Protein AF-A0A0D0AFU6-F1 (afdb_monomer)

pLDDT: mean 84.81, std 12.79, range [42.5, 96.69]

Radius of gyration: 22.95 Å; Cα contacts (8 Å, |Δi|>4): 19; chains: 1; bounding box: 38×58×62 Å

Secondary structure (DSSP, 8-state):
-TTT-HHHHHHHHHHHTS-SSTHHHHHHHHHHHHHHTTT-----HHHHHHHHHHHHHHHTTSS-HHHHHHHHHHHHHHHHHHTTTTSSS---

Foldseek 3Di:
DCVVCVPVVVVCVVPVPDDPDCVVVVVLVVVLCCVPPVPPPPDDPVRSVVVSV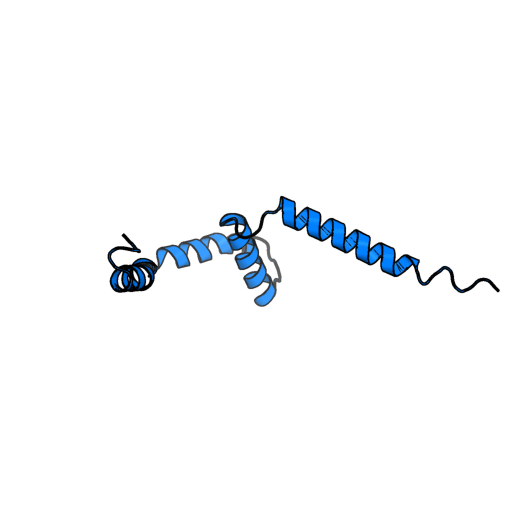VVVCCVVVVDPPVVVVVVVVVVVVVVVVVVVVVPPPDDD

InterPro domains:
  IPR008906 HAT, C-terminal dimerisation domain [PF05699] (1-56)
  IPR012337 Ribonuclease H-like superfamily [SSF53098] (1-60)

Sequence (92 aa):
HQSQYPTLSRMARDYLAIQGSSTASERAFSSGGLTGTKRRNRLNKDVFENLQLLKSAYRNGHISAASDAEQHLDSLIAALRDNTDDKDGELV

Organism: NCBI:txid930992

Solvent-accessible surface area (backbone atoms only — not comparable to full-atom values): 5651 Å² total; per-residue (Å²): 108,53,90,83,35,57,67,60,47,51,51,48,53,64,58,70,66,56,72,93,59,65,62,67,59,53,50,50,52,61,68,41,43,58,74,63,64,73,69,79,54,89,65,52,71,67,59,51,50,52,51,54,51,51,53,48,32,46,73,73,61,78,39,50,73,66,62,51,51,49,53,51,50,53,51,50,54,51,55,54,53,66,67,55,74,76,70,81,80,81,82,132

Mean predicted aligned error: 10.27 Å

Structure (mmCIF, N/CA/C/O backbone):
data_AF-A0A0D0AFU6-F1
#
_entry.id   AF-A0A0D0AFU6-F1
#
loop_
_atom_site.group_PDB
_atom_site.id
_atom_site.type_symbol
_atom_site.label_atom_id
_atom_site.label_alt_id
_atom_site.label_comp_id
_atom_site.label_asym_id
_atom_site.label_entity_id
_atom_site.label_seq_id
_atom_site.pdbx_PDB_ins_code
_atom_site.Cartn_x
_atom_site.Cartn_y
_atom_site.Cartn_z
_atom_site.occupancy
_atom_site.B_iso_or_equiv
_atom_site.auth_seq_id
_atom_site.auth_comp_id
_atom_site.auth_asym_id
_atom_site.auth_atom_id
_atom_site.pdbx_PDB_model_num
ATOM 1 N N . HIS A 1 1 ? -8.185 -4.571 26.925 1.00 78.19 1 HIS A N 1
ATOM 2 C CA . HIS A 1 1 ? -9.532 -3.961 27.017 1.00 78.19 1 HIS A CA 1
ATOM 3 C C . HIS A 1 1 ? -10.485 -4.280 25.857 1.00 78.19 1 HIS A C 1
ATOM 5 O O . HIS A 1 1 ? -11.657 -3.952 25.977 1.00 78.19 1 HIS A O 1
ATOM 11 N N . GLN A 1 2 ? -10.059 -4.949 24.771 1.00 89.88 2 GLN A N 1
ATOM 12 C CA . GLN A 1 2 ? -10.957 -5.286 23.649 1.00 89.88 2 GLN A CA 1
ATOM 13 C C . GLN A 1 2 ? -12.181 -6.123 24.071 1.00 89.88 2 GLN A C 1
ATOM 15 O O . GLN A 1 2 ? -13.283 -5.849 23.615 1.00 89.88 2 GLN A O 1
ATOM 20 N N . SER A 1 3 ? -12.005 -7.092 24.974 1.00 92.88 3 SER A N 1
ATOM 21 C CA . SER A 1 3 ? -13.099 -7.916 25.512 1.00 92.88 3 SER A CA 1
ATOM 22 C C . SER A 1 3 ? -14.057 -7.156 26.436 1.00 92.88 3 SER A C 1
ATOM 24 O O . SER A 1 3 ? -15.226 -7.508 26.513 1.00 92.88 3 SER A O 1
ATOM 26 N N . GLN A 1 4 ? -13.579 -6.110 27.119 1.00 96.69 4 GLN A N 1
ATOM 27 C CA . GLN A 1 4 ? -14.394 -5.273 28.011 1.00 96.69 4 GLN A CA 1
ATOM 28 C C . GLN A 1 4 ? -15.185 -4.211 27.235 1.00 96.69 4 GLN A C 1
ATOM 30 O O . GLN A 1 4 ? -16.309 -3.896 27.607 1.00 96.69 4 GLN A O 1
ATOM 35 N N . TYR A 1 5 ? -14.621 -3.688 26.140 1.00 95.25 5 TYR A N 1
ATOM 36 C CA . TYR A 1 5 ? -15.245 -2.652 25.313 1.00 95.25 5 TYR A CA 1
ATOM 37 C C . TYR A 1 5 ? -15.103 -2.977 23.816 1.00 95.25 5 TYR A C 1
ATOM 39 O O . TYR A 1 5 ? -14.284 -2.371 23.114 1.00 95.25 5 TYR A O 1
ATOM 47 N N . PRO A 1 6 ? -15.884 -3.935 23.288 1.00 94.75 6 PRO A N 1
ATOM 48 C CA . PRO A 1 6 ? -15.732 -4.399 21.909 1.00 94.75 6 PRO A CA 1
ATOM 49 C C . PRO A 1 6 ? -16.019 -3.297 20.879 1.00 94.75 6 PRO A C 1
ATOM 51 O O . PRO A 1 6 ? -15.282 -3.157 19.906 1.00 94.75 6 PRO A O 1
ATOM 54 N N . THR A 1 7 ? -17.032 -2.457 21.111 1.00 96.00 7 THR A N 1
ATOM 55 C CA . THR A 1 7 ? -17.381 -1.355 20.197 1.00 96.00 7 THR A CA 1
ATOM 56 C C . THR A 1 7 ? -16.354 -0.226 20.242 1.00 96.00 7 THR A C 1
ATOM 58 O O . THR A 1 7 ? -15.862 0.199 19.200 1.00 96.00 7 THR A O 1
ATOM 61 N N . LEU A 1 8 ? -15.973 0.219 21.443 1.00 96.38 8 LEU A N 1
ATOM 62 C CA . LEU A 1 8 ? -15.001 1.302 21.611 1.00 96.38 8 LEU A CA 1
ATOM 63 C C . LEU A 1 8 ? -13.617 0.904 21.094 1.00 96.38 8 LEU A C 1
ATOM 65 O O . LEU A 1 8 ? -12.941 1.709 20.469 1.00 96.38 8 LEU A O 1
ATOM 69 N N . SER A 1 9 ? -13.199 -0.345 21.317 1.00 95.81 9 SER A N 1
ATOM 70 C CA . SER A 1 9 ? -11.916 -0.831 20.801 1.00 95.81 9 SER A CA 1
ATOM 71 C C . SER A 1 9 ? -11.874 -0.894 19.274 1.00 95.81 9 SER A C 1
ATOM 73 O O . SER A 1 9 ? -10.811 -0.660 18.705 1.00 95.81 9 SER A O 1
ATOM 75 N N . ARG A 1 10 ? -13.010 -1.146 18.608 1.00 95.44 10 ARG A N 1
ATOM 76 C CA . ARG A 1 10 ? -13.118 -1.043 17.146 1.00 95.44 10 ARG A CA 1
ATOM 77 C C . ARG A 1 10 ? -12.957 0.408 16.688 1.00 95.44 10 ARG A C 1
ATOM 79 O O . ARG A 1 10 ? -12.056 0.681 15.910 1.00 95.44 10 ARG A O 1
ATOM 86 N N . MET A 1 11 ? -13.721 1.333 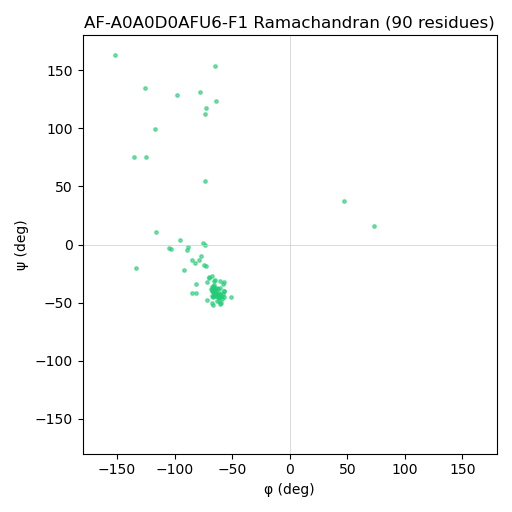17.275 1.00 96.62 11 MET A N 1
ATOM 87 C CA . MET A 1 11 ? -13.607 2.768 16.971 1.00 96.62 11 MET A CA 1
ATOM 88 C C . MET A 1 11 ? -12.185 3.291 17.206 1.00 96.62 11 MET A C 1
ATOM 90 O O . MET A 1 11 ? -11.626 3.989 16.368 1.00 96.62 11 MET A O 1
ATOM 94 N N . ALA A 1 12 ? -11.564 2.921 18.326 1.00 95.75 12 ALA A N 1
ATOM 95 C CA . ALA A 1 12 ? -10.210 3.347 18.648 1.00 95.75 12 ALA A CA 1
ATOM 96 C C . ALA A 1 12 ? -9.190 2.879 17.600 1.00 95.75 12 ALA A C 1
ATOM 98 O O . ALA A 1 12 ? -8.284 3.636 17.273 1.00 95.75 12 ALA A O 1
ATOM 99 N N . ARG A 1 13 ? -9.335 1.667 17.046 1.00 94.19 13 ARG A N 1
ATOM 100 C CA . ARG A 1 13 ? -8.459 1.196 15.961 1.00 94.19 13 ARG A CA 1
ATOM 101 C C . ARG A 1 13 ? -8.633 2.017 14.690 1.00 94.19 13 ARG A C 1
ATOM 103 O O . ARG A 1 13 ? -7.628 2.357 14.078 1.00 94.19 13 ARG A O 1
ATOM 110 N N . ASP A 1 14 ? -9.867 2.359 14.340 1.00 94.94 14 ASP A N 1
ATOM 111 C CA . ASP A 1 14 ? -10.155 3.124 13.126 1.00 94.94 14 ASP A CA 1
ATOM 112 C C . ASP A 1 14 ? -9.613 4.559 13.232 1.00 94.94 14 ASP A C 1
ATOM 114 O O . ASP A 1 14 ? -8.961 5.044 12.311 1.00 94.94 14 ASP A O 1
ATOM 118 N N . TYR A 1 15 ? -9.814 5.225 14.375 1.00 94.81 15 TYR A N 1
ATOM 119 C CA . TYR A 1 15 ? -9.404 6.622 14.558 1.00 94.81 15 TYR A CA 1
ATOM 120 C C . TYR A 1 15 ? -7.924 6.796 14.910 1.00 94.81 15 TYR A C 1
ATOM 122 O O . TYR A 1 15 ? -7.284 7.704 14.386 1.00 94.81 15 TYR A O 1
ATOM 130 N N . LEU A 1 16 ? -7.354 5.954 15.780 1.00 94.12 16 LEU A N 1
ATOM 131 C CA . LEU A 1 16 ? -5.951 6.101 16.197 1.00 94.12 16 LEU A CA 1
ATOM 132 C C . LEU A 1 16 ? -4.960 5.665 15.111 1.00 94.12 16 LEU A C 1
ATOM 134 O O . LEU A 1 16 ? -3.791 6.036 15.179 1.00 94.12 16 LEU A O 1
ATOM 138 N N . ALA A 1 17 ? -5.407 4.895 14.115 1.00 91.94 17 ALA A N 1
ATOM 139 C CA . ALA A 1 17 ? -4.592 4.567 12.949 1.00 91.94 17 ALA A CA 1
ATOM 140 C C . ALA A 1 17 ? -4.413 5.758 11.991 1.00 91.94 17 ALA A C 1
ATOM 142 O O . ALA A 1 17 ? -3.495 5.748 11.170 1.00 91.94 17 ALA A O 1
ATOM 143 N N . ILE A 1 18 ? -5.265 6.787 12.079 1.00 92.62 18 ILE A N 1
ATOM 144 C CA . ILE A 1 18 ? -5.175 7.971 11.224 1.00 92.62 18 ILE A CA 1
ATOM 145 C C . ILE A 1 18 ? -3.976 8.811 11.669 1.00 92.62 18 ILE A C 1
ATOM 147 O O . ILE A 1 18 ? -3.915 9.330 12.783 1.00 92.62 18 ILE A O 1
ATOM 151 N N . GLN A 1 19 ? -3.011 8.969 10.769 1.00 92.31 19 GLN A N 1
ATOM 152 C CA . GLN A 1 19 ? -1.840 9.805 10.994 1.00 92.31 19 GLN A CA 1
ATOM 153 C C . GLN A 1 19 ? -2.268 11.278 11.146 1.00 92.31 19 GLN A C 1
ATOM 155 O O . GLN A 1 19 ? -2.859 11.855 10.237 1.00 92.31 19 GLN A O 1
ATOM 160 N N . GLY A 1 20 ? -1.917 11.920 12.263 1.00 93.62 20 GLY A N 1
ATOM 161 C CA . GLY A 1 20 ? -2.238 13.337 12.510 1.00 93.62 20 GLY A CA 1
ATOM 162 C C . GLY A 1 20 ? -1.385 14.353 11.731 1.00 93.62 20 GLY A C 1
ATOM 163 O O . GLY A 1 20 ? -1.532 15.553 11.937 1.00 93.62 20 GLY A O 1
ATOM 164 N N . SER A 1 21 ? -0.455 13.904 10.882 1.00 94.19 21 SER A N 1
ATOM 165 C CA . SER A 1 21 ? 0.439 14.768 10.096 1.00 94.19 21 SER A CA 1
ATOM 166 C C . SER A 1 21 ? 0.877 14.114 8.783 1.00 94.19 21 SER A C 1
ATOM 168 O O . SER A 1 21 ? 0.831 12.896 8.639 1.00 94.19 21 SER A O 1
ATOM 170 N N . SER A 1 22 ? 1.388 14.906 7.839 1.00 92.25 22 SER A N 1
ATOM 171 C CA . SER A 1 22 ? 1.942 14.436 6.556 1.00 92.25 22 SER A CA 1
ATOM 172 C C . SER A 1 22 ? 3.313 13.755 6.664 1.00 92.25 22 SER A C 1
ATOM 174 O O . SER A 1 22 ? 3.851 13.290 5.658 1.00 92.25 22 SER A O 1
ATOM 176 N N . THR A 1 23 ? 3.888 13.655 7.866 1.00 90.69 23 THR A N 1
ATOM 177 C CA . THR A 1 23 ? 5.268 13.183 8.090 1.00 90.69 23 THR A CA 1
ATOM 178 C C . THR A 1 23 ? 5.541 11.779 7.544 1.00 90.69 23 THR A C 1
ATOM 180 O O . THR A 1 23 ? 6.646 11.504 7.071 1.00 90.69 23 THR A O 1
ATOM 183 N N . ALA A 1 24 ? 4.549 10.882 7.569 1.00 88.12 24 ALA A N 1
ATOM 184 C CA . ALA A 1 24 ? 4.674 9.548 6.984 1.00 88.12 24 ALA A CA 1
ATOM 185 C C . ALA A 1 24 ? 4.850 9.612 5.457 1.00 88.12 24 ALA A C 1
ATOM 187 O O . ALA A 1 24 ? 5.751 8.968 4.913 1.00 88.12 24 ALA A O 1
ATOM 188 N N . SER A 1 25 ? 4.055 10.446 4.783 1.00 90.19 25 SER A N 1
ATOM 189 C CA . SER A 1 25 ? 4.136 10.671 3.337 1.00 90.19 25 SER A CA 1
ATOM 190 C C . SER A 1 25 ? 5.448 11.355 2.946 1.00 90.19 25 SER A C 1
ATOM 192 O O . SER A 1 25 ? 6.124 10.914 2.020 1.00 90.19 25 SER A O 1
ATOM 194 N N . 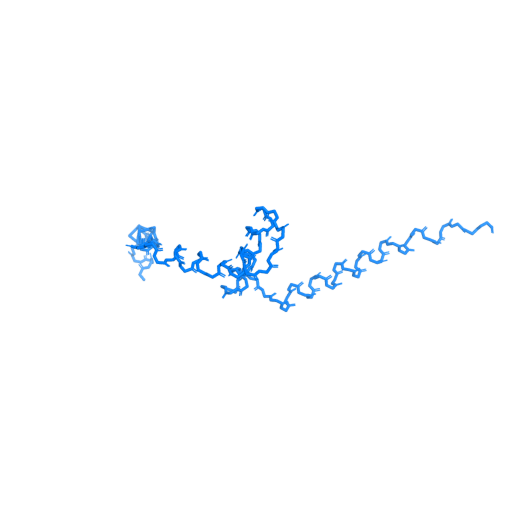GLU A 1 26 ? 5.874 12.376 3.692 1.00 92.25 26 GLU A N 1
ATOM 195 C CA . GLU A 1 26 ? 7.153 13.065 3.463 1.00 92.25 26 GLU A CA 1
ATOM 196 C C . GLU A 1 26 ? 8.350 12.122 3.617 1.00 92.25 26 GLU A C 1
ATOM 198 O O . GLU A 1 26 ? 9.267 12.123 2.791 1.00 92.25 26 GLU A O 1
ATOM 203 N N . ARG A 1 27 ? 8.327 11.258 4.639 1.00 89.50 27 ARG A N 1
ATOM 204 C CA . ARG A 1 27 ? 9.354 10.230 4.828 1.00 89.50 27 ARG A CA 1
ATOM 205 C C . ARG A 1 27 ? 9.368 9.243 3.664 1.00 89.50 27 ARG A C 1
ATOM 207 O O . ARG A 1 27 ? 10.454 8.902 3.191 1.00 89.50 27 ARG A O 1
ATOM 214 N N . ALA A 1 28 ? 8.200 8.798 3.196 1.00 88.25 28 ALA A N 1
ATOM 215 C CA . ALA A 1 28 ? 8.096 7.909 2.043 1.00 88.25 28 ALA A CA 1
ATOM 216 C C . ALA A 1 28 ? 8.711 8.556 0.790 1.00 88.25 28 ALA A C 1
ATOM 218 O O . ALA A 1 28 ? 9.609 7.9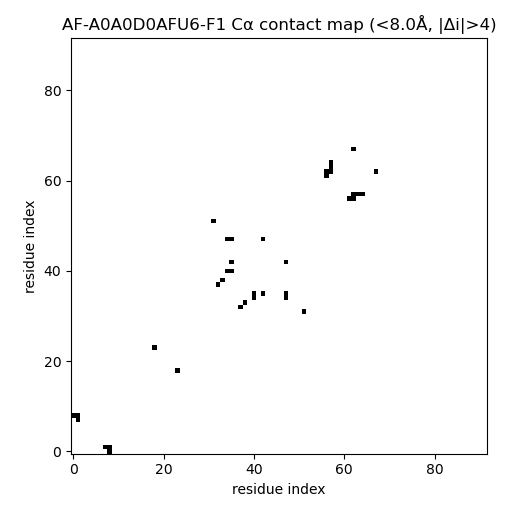60 0.187 1.00 88.25 28 ALA A O 1
ATOM 219 N N . PHE A 1 29 ? 8.337 9.799 0.468 1.00 87.62 29 PHE A N 1
ATOM 220 C CA . PHE A 1 29 ? 8.873 10.538 -0.681 1.00 87.62 29 PHE A CA 1
ATOM 221 C C . PHE A 1 29 ? 10.377 10.795 -0.582 1.00 87.62 29 PHE A C 1
ATOM 223 O O . PHE A 1 29 ? 11.112 10.528 -1.534 1.00 87.62 29 PHE A O 1
ATOM 230 N N . SER A 1 30 ? 10.859 11.233 0.583 1.00 88.50 30 SER A N 1
ATOM 231 C CA . SER A 1 30 ? 12.291 11.427 0.829 1.00 88.50 30 SER A CA 1
ATOM 232 C C . SER A 1 30 ? 13.069 10.121 0.628 1.00 88.50 30 SER A C 1
ATOM 234 O O . SER A 1 30 ? 14.080 10.084 -0.077 1.00 88.50 30 SER A O 1
ATOM 236 N N . SER A 1 31 ? 12.546 9.005 1.149 1.00 86.25 31 SER A N 1
ATOM 237 C CA . SER A 1 31 ? 13.171 7.687 0.994 1.00 86.25 31 SER A CA 1
ATOM 238 C C . SER A 1 31 ? 13.161 7.163 -0.450 1.00 86.25 31 SER A C 1
ATOM 240 O O . SER A 1 31 ? 14.035 6.369 -0.813 1.00 86.25 31 SER A O 1
ATOM 242 N N . GLY A 1 32 ? 12.185 7.590 -1.258 1.00 85.62 32 GLY A N 1
ATOM 243 C CA . GLY A 1 32 ? 12.034 7.236 -2.670 1.00 85.62 32 GLY A CA 1
ATOM 244 C C . GLY A 1 32 ? 12.904 8.073 -3.611 1.00 85.62 32 GLY A C 1
ATOM 245 O O . GLY A 1 32 ? 13.157 7.656 -4.741 1.00 85.62 32 GLY A O 1
ATOM 246 N N . GLY A 1 33 ? 13.438 9.210 -3.148 1.00 83.94 33 GLY A N 1
ATOM 247 C CA . GLY A 1 33 ? 14.268 10.105 -3.962 1.00 83.94 33 GLY A CA 1
ATOM 248 C C . GLY A 1 33 ? 15.511 9.430 -4.560 1.00 83.94 33 GLY A C 1
ATOM 249 O O . GLY A 1 33 ? 15.907 9.733 -5.685 1.00 83.94 33 GLY A O 1
ATOM 250 N N . LEU A 1 34 ? 16.101 8.448 -3.865 1.00 77.56 34 LEU A N 1
ATOM 251 C CA . LEU A 1 34 ? 17.225 7.667 -4.402 1.00 77.56 34 LEU A CA 1
ATOM 252 C C . LEU A 1 34 ? 16.824 6.801 -5.601 1.00 77.56 34 LEU A C 1
ATOM 254 O O . LEU A 1 34 ? 17.555 6.754 -6.591 1.00 77.56 34 LEU A O 1
ATOM 258 N N . THR A 1 35 ? 15.673 6.135 -5.516 1.00 78.31 35 THR A N 1
ATOM 259 C CA . THR A 1 35 ? 15.149 5.281 -6.589 1.00 78.31 35 THR A CA 1
ATOM 260 C C . THR A 1 35 ? 14.642 6.120 -7.765 1.00 78.31 35 THR A C 1
ATOM 262 O O . THR A 1 35 ? 14.754 5.684 -8.907 1.00 78.31 35 THR A O 1
ATOM 265 N N . GLY A 1 36 ? 14.122 7.323 -7.493 1.00 73.44 36 GLY A N 1
ATOM 266 C CA . GLY A 1 36 ? 13.473 8.179 -8.487 1.00 73.44 36 GLY A CA 1
ATOM 267 C C . GLY A 1 36 ? 14.423 9.060 -9.299 1.00 73.44 36 GLY A C 1
ATOM 268 O O . GLY A 1 36 ? 14.232 9.195 -10.502 1.00 73.44 36 GLY A O 1
ATOM 269 N N . THR A 1 37 ? 15.445 9.672 -8.687 1.00 65.12 37 THR A N 1
ATOM 270 C CA . THR A 1 37 ? 16.189 10.758 -9.364 1.00 65.12 37 THR A CA 1
ATOM 271 C C . THR A 1 37 ? 17.712 10.660 -9.295 1.00 65.12 37 THR A C 1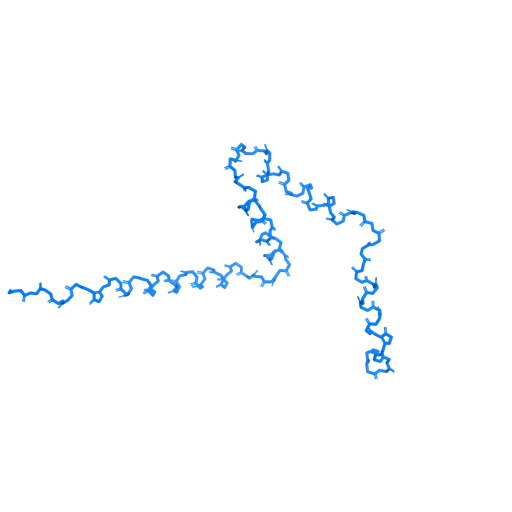
ATOM 273 O O . THR A 1 37 ? 18.378 11.215 -10.166 1.00 65.12 37 THR A O 1
ATOM 276 N N . LYS A 1 38 ? 18.312 9.913 -8.353 1.00 59.19 38 LYS A N 1
ATOM 277 C CA . LYS A 1 38 ? 19.788 9.901 -8.212 1.00 59.19 38 LYS A CA 1
ATOM 278 C C . LYS A 1 38 ? 20.549 8.931 -9.124 1.00 59.19 38 LYS A C 1
ATOM 280 O O . LYS A 1 38 ? 21.760 9.075 -9.247 1.00 59.19 38 LYS A O 1
ATOM 285 N N . ARG A 1 39 ? 19.891 7.969 -9.782 1.00 60.72 39 ARG A N 1
ATOM 286 C CA . ARG A 1 39 ? 20.570 6.960 -10.632 1.00 60.72 39 ARG A CA 1
ATOM 287 C C . ARG A 1 39 ? 20.223 7.000 -12.128 1.00 60.72 39 ARG A C 1
ATOM 289 O O . ARG A 1 39 ? 20.604 6.081 -12.837 1.00 60.72 39 ARG A O 1
ATOM 296 N N . ARG A 1 40 ? 19.527 8.035 -12.633 1.00 59.03 40 ARG A N 1
ATOM 297 C CA . ARG A 1 40 ? 19.032 8.095 -14.039 1.00 59.03 40 ARG A CA 1
ATOM 298 C C . ARG A 1 40 ? 18.341 6.792 -14.475 1.00 59.03 40 ARG A C 1
ATOM 300 O O . ARG A 1 40 ? 18.465 6.339 -15.609 1.00 59.03 40 ARG A O 1
ATOM 307 N N . ASN A 1 41 ? 17.609 6.191 -13.549 1.00 66.31 41 ASN A N 1
ATOM 308 C CA . ASN A 1 41 ? 16.848 4.989 -13.805 1.00 66.31 41 ASN A CA 1
ATOM 309 C C . ASN A 1 41 ? 15.628 5.385 -14.647 1.00 66.31 41 ASN A C 1
ATOM 311 O O . ASN A 1 41 ? 14.753 6.097 -14.161 1.00 66.31 41 ASN A O 1
ATOM 315 N N . ARG A 1 42 ? 15.565 4.951 -15.913 1.00 75.00 42 ARG A N 1
ATOM 316 C CA . ARG A 1 42 ? 14.364 5.069 -16.766 1.00 75.00 42 ARG A CA 1
ATOM 317 C C . ARG A 1 42 ? 13.313 4.047 -16.313 1.00 75.00 42 ARG A C 1
ATOM 319 O O . ARG A 1 42 ? 12.900 3.191 -17.085 1.00 75.00 42 ARG A O 1
ATOM 326 N N . LEU A 1 43 ? 12.964 4.076 -15.028 1.00 83.50 43 LEU A N 1
ATOM 327 C CA . LEU A 1 43 ? 11.944 3.205 -14.464 1.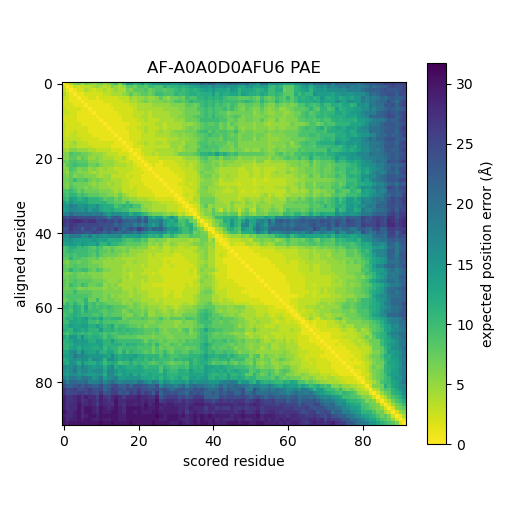00 83.50 43 LEU A CA 1
ATOM 328 C C . LEU A 1 43 ? 10.575 3.752 -14.845 1.00 83.50 43 LEU A C 1
ATOM 330 O O . LEU A 1 43 ? 10.293 4.936 -14.657 1.00 83.50 43 LEU A O 1
ATOM 334 N N . ASN A 1 44 ? 9.722 2.869 -15.352 1.00 87.38 44 ASN A N 1
ATOM 335 C CA . ASN A 1 44 ? 8.312 3.177 -15.521 1.00 87.38 44 ASN A CA 1
ATOM 336 C C . ASN A 1 44 ? 7.668 3.390 -14.145 1.00 87.38 44 ASN A C 1
ATOM 338 O O . ASN A 1 44 ? 8.123 2.830 -13.142 1.00 87.38 44 ASN A O 1
ATOM 342 N N . LYS A 1 45 ? 6.591 4.181 -14.111 1.00 87.06 45 LYS A N 1
ATOM 343 C CA . LYS A 1 45 ? 5.854 4.509 -12.883 1.00 87.06 45 LYS A CA 1
ATOM 344 C C . LYS A 1 45 ? 5.476 3.252 -12.089 1.00 87.06 45 LYS A C 1
ATOM 346 O O . LYS A 1 45 ? 5.738 3.204 -10.892 1.00 87.06 45 LYS A O 1
ATOM 351 N N . ASP A 1 46 ? 4.969 2.231 -12.771 1.00 90.50 46 ASP A N 1
ATOM 352 C CA . ASP A 1 46 ? 4.504 0.990 -12.139 1.00 90.50 46 ASP A CA 1
ATOM 353 C C . ASP A 1 46 ? 5.658 0.218 -11.486 1.00 90.50 46 ASP A C 1
ATOM 355 O O . ASP A 1 46 ? 5.550 -0.266 -10.362 1.00 90.50 46 ASP A O 1
ATOM 359 N N . VAL A 1 47 ? 6.817 0.160 -12.151 1.00 89.44 47 VAL A N 1
ATOM 360 C CA . VAL A 1 47 ? 8.009 -0.506 -11.604 1.00 89.44 47 VAL A CA 1
ATOM 361 C C . VAL A 1 47 ? 8.531 0.257 -10.390 1.00 89.44 47 VAL A C 1
ATOM 363 O O . VAL A 1 47 ? 8.923 -0.345 -9.394 1.00 89.44 47 VAL A O 1
ATOM 366 N N . PHE A 1 48 ? 8.522 1.589 -10.450 1.00 88.94 48 PHE A N 1
ATOM 367 C CA . PHE A 1 48 ? 8.908 2.416 -9.315 1.00 88.94 48 PHE A CA 1
ATOM 368 C C . PHE A 1 48 ? 7.985 2.193 -8.107 1.00 88.94 48 PHE A C 1
ATOM 370 O O . PHE A 1 48 ? 8.485 2.021 -6.995 1.00 88.94 48 PHE A O 1
ATOM 377 N N . GLU A 1 49 ? 6.668 2.160 -8.324 1.00 90.62 49 GLU A N 1
ATOM 378 C CA . GLU A 1 49 ? 5.664 1.905 -7.287 1.00 90.62 49 GLU A CA 1
ATOM 379 C C . GLU A 1 49 ? 5.857 0.529 -6.645 1.00 90.62 49 GLU A C 1
ATOM 381 O O . GLU A 1 49 ? 6.032 0.438 -5.427 1.00 90.62 49 GLU A O 1
ATOM 386 N N . ASN A 1 50 ? 5.957 -0.518 -7.466 1.00 92.56 50 ASN A N 1
ATOM 387 C CA . ASN A 1 50 ? 6.195 -1.883 -7.003 1.00 92.56 50 ASN A CA 1
ATOM 388 C C . ASN A 1 50 ? 7.485 -1.992 -6.181 1.00 92.56 50 ASN A C 1
ATOM 390 O O . ASN A 1 50 ? 7.502 -2.640 -5.138 1.00 92.56 50 ASN A O 1
ATOM 394 N N . LEU A 1 51 ? 8.557 -1.306 -6.589 1.00 91.19 51 LEU A N 1
ATOM 395 C CA . LEU A 1 51 ? 9.808 -1.279 -5.829 1.00 91.19 51 LEU A CA 1
ATOM 396 C C . LEU A 1 51 ? 9.668 -0.575 -4.474 1.00 91.19 51 LEU A C 1
ATOM 398 O O . LEU A 1 51 ? 10.262 -1.031 -3.495 1.00 91.19 51 LEU A O 1
ATOM 402 N N . GLN A 1 52 ? 8.908 0.523 -4.383 1.00 91.94 52 GLN A N 1
ATOM 403 C CA . GLN A 1 52 ? 8.669 1.174 -3.089 1.00 91.94 52 GLN A CA 1
ATOM 404 C C . GLN A 1 52 ? 7.812 0.298 -2.167 1.00 91.94 52 GLN A C 1
ATOM 406 O O . GLN A 1 52 ? 8.108 0.214 -0.972 1.00 91.94 52 GLN A O 1
ATOM 411 N N . LEU A 1 53 ? 6.800 -0.388 -2.710 1.00 92.38 53 LEU A N 1
ATOM 412 C CA . LEU A 1 53 ? 5.976 -1.341 -1.962 1.00 92.38 53 LEU A CA 1
ATOM 413 C C . LEU A 1 53 ? 6.805 -2.525 -1.463 1.00 92.38 53 LEU A C 1
ATOM 415 O O . LEU A 1 53 ? 6.777 -2.821 -0.270 1.00 92.38 53 LEU A O 1
ATOM 419 N N . LEU A 1 54 ? 7.612 -3.134 -2.335 1.00 92.12 54 LEU A N 1
ATOM 420 C CA . LEU A 1 54 ? 8.497 -4.246 -1.991 1.00 92.12 54 LEU A CA 1
ATOM 421 C C . LEU A 1 54 ? 9.494 -3.849 -0.892 1.00 92.12 54 LEU A C 1
ATOM 423 O O . LEU A 1 54 ? 9.632 -4.533 0.121 1.00 92.12 54 LEU A O 1
ATOM 427 N N . LYS A 1 55 ? 10.129 -2.680 -1.031 1.00 91.81 55 LYS A N 1
ATOM 428 C CA . LYS A 1 55 ? 11.018 -2.112 -0.006 1.00 91.81 55 LYS A CA 1
ATOM 429 C C . LYS A 1 55 ? 10.302 -1.922 1.336 1.00 91.81 55 LYS A C 1
ATOM 431 O O . LYS A 1 55 ? 10.883 -2.207 2.383 1.00 91.81 55 LYS A O 1
ATOM 436 N N . SER A 1 56 ? 9.065 -1.423 1.321 1.00 91.62 56 SER A N 1
ATOM 437 C CA . SER A 1 56 ? 8.247 -1.239 2.528 1.00 91.62 56 SER A CA 1
ATOM 438 C C . SER A 1 56 ? 7.886 -2.579 3.176 1.00 91.62 56 SER A C 1
ATOM 440 O O . SER A 1 56 ? 8.018 -2.731 4.390 1.00 91.62 56 SER A O 1
ATOM 442 N N . ALA A 1 57 ? 7.504 -3.570 2.370 1.00 92.94 57 ALA A N 1
ATOM 443 C CA . ALA A 1 57 ? 7.126 -4.900 2.828 1.00 92.94 57 ALA A CA 1
ATOM 444 C C . ALA A 1 57 ? 8.284 -5.623 3.532 1.00 92.94 57 ALA A C 1
ATOM 446 O O . ALA A 1 57 ? 8.087 -6.132 4.637 1.00 92.94 57 ALA A O 1
ATOM 447 N N . TYR A 1 58 ? 9.499 -5.577 2.970 1.00 93.12 58 TYR A N 1
ATOM 448 C CA . TYR A 1 58 ? 10.691 -6.089 3.656 1.00 93.12 58 TYR A CA 1
ATOM 449 C C . TYR A 1 58 ? 10.992 -5.315 4.945 1.00 93.12 58 TYR A C 1
ATOM 451 O O . TYR A 1 58 ? 11.301 -5.911 5.973 1.00 93.12 58 TYR A O 1
ATOM 459 N N . ARG A 1 59 ? 10.877 -3.979 4.929 1.00 90.25 59 ARG A N 1
ATOM 460 C CA . ARG A 1 59 ? 11.185 -3.140 6.102 1.00 90.25 59 ARG A CA 1
ATOM 461 C C . ARG A 1 59 ? 10.223 -3.367 7.270 1.00 90.25 59 ARG A C 1
ATOM 463 O O . ARG A 1 59 ? 10.643 -3.273 8.419 1.00 90.25 59 ARG A O 1
ATOM 470 N N . ASN A 1 60 ? 8.955 -3.633 6.976 1.00 90.88 60 ASN A N 1
ATOM 471 C CA . ASN A 1 60 ? 7.921 -3.888 7.979 1.00 90.88 60 ASN A CA 1
ATOM 472 C C . ASN A 1 60 ? 7.830 -5.375 8.370 1.00 90.88 60 ASN A C 1
ATOM 474 O O . ASN A 1 60 ? 7.021 -5.721 9.226 1.00 90.88 60 ASN A O 1
ATOM 478 N N . GLY A 1 61 ? 8.640 -6.247 7.756 1.00 90.94 61 GLY A N 1
ATOM 479 C CA . GLY A 1 61 ? 8.653 -7.684 8.036 1.00 90.94 61 GLY A CA 1
ATOM 480 C C . GLY A 1 61 ? 7.449 -8.449 7.480 1.00 90.94 61 GLY A C 1
ATOM 481 O O . GLY A 1 61 ? 7.206 -9.575 7.899 1.00 90.94 61 GLY A O 1
ATOM 482 N N . HIS A 1 62 ? 6.692 -7.862 6.547 1.00 89.81 62 HIS A N 1
ATOM 483 C CA . HIS A 1 62 ? 5.618 -8.571 5.840 1.00 89.81 62 HIS A CA 1
ATOM 484 C C . HIS A 1 62 ? 6.170 -9.622 4.873 1.00 89.81 62 HIS A C 1
ATOM 486 O O . HIS A 1 62 ? 5.508 -10.620 4.612 1.00 89.81 62 HIS A O 1
ATOM 492 N N . ILE A 1 63 ? 7.379 -9.389 4.359 1.00 91.75 63 ILE A N 1
ATOM 493 C CA . ILE A 1 63 ? 8.134 -10.331 3.535 1.00 91.75 63 ILE A CA 1
ATOM 494 C C . ILE A 1 63 ? 9.505 -10.503 4.188 1.00 91.75 63 ILE A C 1
ATOM 496 O O . ILE A 1 63 ? 10.136 -9.518 4.579 1.00 91.75 63 ILE A O 1
ATOM 500 N N . SER A 1 64 ? 9.970 -11.745 4.307 1.00 91.94 64 SER A N 1
ATOM 501 C CA . SER A 1 64 ? 11.340 -12.046 4.719 1.00 91.94 64 SER A CA 1
ATOM 502 C C . SER A 1 64 ? 12.188 -12.317 3.484 1.00 91.94 64 SER A C 1
ATOM 504 O O . SER A 1 64 ? 11.833 -13.145 2.651 1.00 91.94 64 SER A O 1
ATOM 506 N N . ALA A 1 65 ? 13.328 -11.635 3.374 1.00 89.12 65 ALA A N 1
ATOM 507 C CA . ALA A 1 65 ? 14.257 -11.843 2.264 1.00 89.12 65 ALA A CA 1
ATOM 508 C C . ALA A 1 65 ? 14.780 -13.288 2.208 1.00 89.12 65 ALA A C 1
ATOM 510 O O . ALA A 1 65 ? 15.029 -13.800 1.124 1.00 89.12 65 ALA A O 1
ATOM 511 N N . ALA A 1 66 ? 14.911 -13.950 3.364 1.00 89.44 66 ALA A N 1
ATOM 512 C CA . ALA A 1 66 ? 15.331 -15.347 3.426 1.00 89.44 66 ALA A CA 1
ATOM 513 C C . ALA A 1 66 ? 14.266 -16.280 2.830 1.00 89.44 66 ALA A C 1
ATOM 515 O O . ALA A 1 66 ? 14.575 -17.056 1.933 1.00 89.44 66 ALA A O 1
ATOM 516 N N . SER A 1 67 ? 13.005 -16.144 3.258 1.00 89.38 67 SER A N 1
ATOM 517 C CA . SER A 1 67 ? 11.918 -16.997 2.757 1.00 89.38 67 SER A CA 1
ATOM 518 C C . SER A 1 67 ? 11.619 -16.751 1.280 1.00 89.38 67 SER A C 1
ATOM 520 O O . SER A 1 67 ? 11.287 -17.676 0.552 1.00 89.38 67 SER A O 1
ATOM 522 N N . ASP A 1 68 ? 11.724 -15.500 0.834 1.00 89.44 68 ASP A N 1
ATOM 523 C CA . ASP A 1 68 ? 11.485 -15.123 -0.559 1.00 89.44 68 ASP A CA 1
ATOM 524 C C . ASP A 1 68 ? 12.579 -15.684 -1.486 1.00 89.44 68 ASP A C 1
ATOM 526 O O . ASP A 1 68 ? 12.291 -16.197 -2.565 1.00 89.44 68 ASP A O 1
ATOM 530 N N . ALA A 1 69 ? 13.838 -15.685 -1.032 1.00 88.81 69 ALA A N 1
ATOM 531 C CA . ALA A 1 69 ? 14.939 -16.314 -1.759 1.00 88.81 69 ALA A CA 1
ATOM 532 C C . ALA A 1 69 ? 14.784 -17.841 -1.856 1.00 88.81 69 ALA A C 1
ATOM 534 O O . ALA A 1 69 ? 15.039 -18.408 -2.919 1.00 88.81 69 ALA A O 1
ATOM 535 N N . GLU A 1 70 ? 14.348 -18.499 -0.778 1.00 89.88 7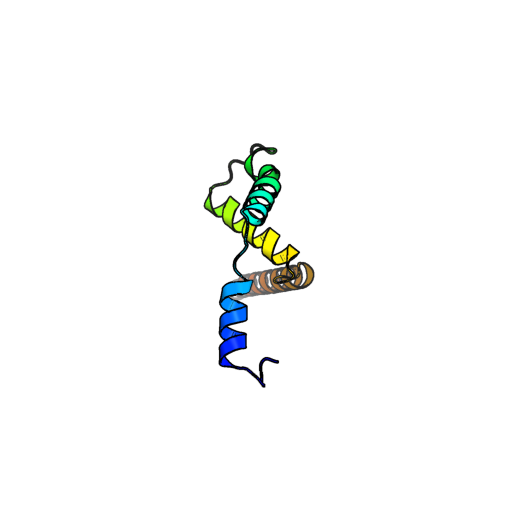0 GLU A N 1
ATOM 536 C CA . GLU A 1 70 ? 14.048 -19.938 -0.768 1.00 89.88 70 GLU A CA 1
ATOM 537 C C . GLU A 1 70 ? 12.927 -20.280 -1.761 1.00 89.88 70 GLU A C 1
ATOM 539 O O . GLU A 1 70 ? 13.108 -21.137 -2.622 1.00 89.88 70 GLU A O 1
ATOM 544 N N . GLN A 1 71 ? 11.817 -19.537 -1.737 1.00 89.38 71 GLN A N 1
ATOM 545 C CA . GLN A 1 71 ? 10.707 -19.723 -2.683 1.00 89.38 71 GLN A CA 1
ATOM 546 C C . GLN A 1 71 ? 11.129 -19.476 -4.137 1.00 89.38 71 GLN A C 1
ATOM 548 O O . GLN A 1 71 ? 10.713 -20.192 -5.053 1.00 89.38 71 GLN A O 1
ATOM 553 N N . HIS A 1 72 ? 11.984 -18.479 -4.372 1.00 91.12 72 HIS A N 1
ATOM 554 C CA . HIS A 1 72 ? 12.531 -18.233 -5.700 1.00 91.12 72 HIS A CA 1
ATOM 555 C C . HIS A 1 72 ? 13.428 -19.394 -6.163 1.00 91.12 72 HIS A C 1
ATOM 557 O O . HIS A 1 72 ? 13.399 -19.764 -7.333 1.00 91.12 72 HIS A O 1
ATOM 563 N N . LEU A 1 73 ? 14.202 -20.008 -5.267 1.00 89.81 73 LEU A N 1
ATOM 564 C CA . LEU A 1 73 ? 15.019 -21.177 -5.592 1.00 89.81 73 LEU A CA 1
ATOM 565 C C . LEU A 1 73 ? 14.149 -22.401 -5.920 1.00 89.81 73 LEU A C 1
ATOM 567 O O . LEU A 1 73 ? 14.377 -23.044 -6.944 1.00 89.81 73 LEU A O 1
ATOM 571 N N . ASP A 1 74 ? 13.112 -22.662 -5.125 1.00 91.00 74 ASP A N 1
ATOM 572 C CA . ASP A 1 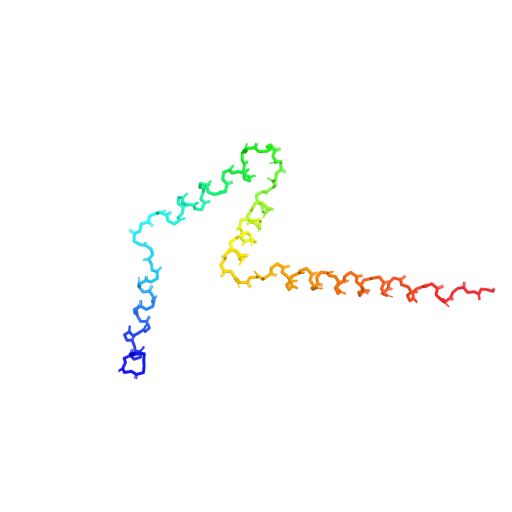74 ? 12.160 -23.752 -5.369 1.00 91.00 74 ASP A CA 1
ATOM 573 C C . ASP A 1 74 ? 11.431 -23.589 -6.709 1.00 91.00 74 ASP A C 1
ATOM 575 O O . ASP A 1 74 ? 11.288 -24.550 -7.469 1.00 91.00 74 ASP A O 1
ATOM 579 N N . SER A 1 75 ? 11.017 -22.363 -7.044 1.00 92.06 75 SER A N 1
ATOM 580 C CA . SER A 1 75 ? 10.360 -22.083 -8.327 1.00 92.06 75 SER A CA 1
ATOM 581 C C . SER A 1 75 ? 11.296 -22.258 -9.526 1.00 92.06 75 SER A C 1
ATOM 583 O O . SER A 1 75 ? 10.873 -22.795 -10.550 1.00 92.06 75 SER A O 1
ATOM 585 N N . LEU A 1 76 ? 12.577 -21.888 -9.404 1.00 91.25 76 LEU A N 1
ATOM 586 C CA . LEU A 1 76 ? 13.577 -22.158 -10.440 1.00 91.25 76 LEU A CA 1
ATOM 587 C C . LEU A 1 76 ? 13.815 -23.661 -10.628 1.00 91.25 76 LEU A C 1
ATOM 589 O O . LEU A 1 76 ? 13.902 -24.124 -11.763 1.00 91.25 76 LEU A O 1
ATOM 593 N N . ILE A 1 77 ? 13.902 -24.426 -9.536 1.00 91.69 77 ILE A N 1
ATOM 594 C CA . ILE A 1 77 ? 14.065 -25.886 -9.595 1.00 91.69 77 ILE A CA 1
ATOM 595 C C . ILE A 1 77 ? 12.852 -26.533 -10.271 1.00 91.69 77 ILE A C 1
ATOM 597 O O . ILE A 1 77 ? 13.022 -27.387 -11.142 1.00 91.69 77 ILE A O 1
ATOM 601 N N . ALA A 1 78 ? 11.639 -26.105 -9.916 1.00 91.12 78 ALA A N 1
ATOM 602 C CA . ALA A 1 78 ? 10.413 -26.588 -10.543 1.00 91.12 78 ALA A CA 1
ATOM 603 C C . ALA A 1 78 ? 10.381 -26.278 -12.048 1.00 91.12 78 ALA A C 1
ATOM 605 O O . ALA A 1 78 ? 10.109 -27.171 -12.846 1.00 91.12 78 ALA A O 1
ATOM 606 N N . ALA A 1 79 ? 10.736 -25.052 -12.444 1.00 89.50 79 ALA A N 1
ATOM 607 C CA . ALA A 1 79 ? 10.793 -24.661 -13.850 1.00 89.50 79 ALA A CA 1
ATOM 608 C C . ALA A 1 79 ? 11.835 -25.468 -14.643 1.00 89.50 79 ALA A C 1
ATOM 610 O O . ALA A 1 79 ? 11.600 -25.816 -15.795 1.00 89.50 79 ALA A O 1
ATOM 611 N N . LEU A 1 80 ? 12.989 -25.788 -14.052 1.00 87.50 80 LEU A N 1
ATOM 612 C CA . LEU A 1 80 ? 13.999 -26.620 -14.714 1.00 87.50 80 LEU A CA 1
ATOM 613 C C . LEU A 1 80 ? 13.534 -28.067 -14.904 1.00 87.50 80 LEU A C 1
ATOM 615 O O . LEU A 1 80 ? 13.841 -28.653 -15.937 1.00 87.50 80 LEU A O 1
ATOM 619 N N . ARG A 1 81 ? 12.786 -28.618 -13.942 1.00 84.94 81 ARG A N 1
ATOM 620 C CA . ARG A 1 81 ? 12.234 -29.977 -14.019 1.00 84.94 81 ARG A CA 1
ATOM 621 C C . ARG A 1 81 ? 11.186 -30.117 -15.127 1.00 84.94 81 ARG A C 1
ATOM 623 O O . ARG A 1 81 ? 11.215 -31.091 -15.866 1.00 84.94 81 ARG A O 1
ATOM 630 N N . ASP A 1 82 ? 10.329 -29.115 -15.287 1.00 75.56 82 ASP A N 1
ATOM 631 C CA . ASP A 1 82 ? 9.310 -29.087 -16.348 1.00 75.56 82 ASP A CA 1
ATOM 632 C C . ASP A 1 82 ? 9.948 -29.024 -17.754 1.00 75.56 82 ASP A C 1
ATOM 634 O O . ASP A 1 82 ? 9.448 -29.599 -18.710 1.00 75.56 82 ASP A O 1
ATOM 638 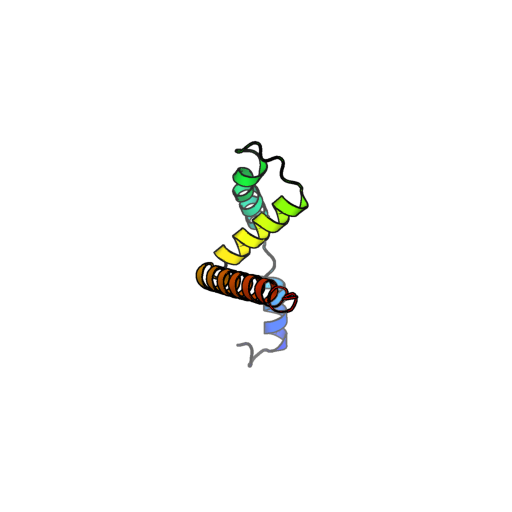N N . ASN A 1 83 ? 11.127 -28.398 -17.878 1.00 69.31 83 ASN A N 1
ATOM 639 C CA . ASN A 1 83 ? 11.870 -28.318 -19.143 1.00 69.31 83 ASN A CA 1
ATOM 640 C C . ASN A 1 83 ? 12.647 -29.601 -19.508 1.00 69.31 83 ASN A C 1
ATOM 642 O O . ASN A 1 83 ? 13.153 -29.702 -20.629 1.00 69.31 83 ASN A O 1
ATOM 646 N N . THR A 1 84 ? 12.819 -30.548 -18.579 1.00 62.31 84 THR A N 1
ATOM 647 C CA . THR A 1 84 ? 13.539 -31.808 -18.841 1.00 62.31 84 THR A CA 1
ATOM 648 C C . THR A 1 84 ? 12.626 -32.941 -19.292 1.00 62.31 84 THR A C 1
ATOM 650 O O . THR A 1 84 ? 13.102 -33.833 -19.988 1.00 62.31 84 THR A O 1
ATOM 653 N N . ASP A 1 85 ? 11.330 -32.872 -18.986 1.00 59.50 85 ASP A N 1
ATOM 654 C CA . ASP A 1 85 ? 10.372 -33.941 -19.299 1.00 59.50 85 ASP A CA 1
ATOM 655 C C . ASP A 1 85 ? 9.952 -33.964 -20.794 1.00 59.50 85 ASP A C 1
ATOM 657 O O . ASP A 1 85 ? 9.393 -34.953 -21.264 1.00 59.50 85 ASP A O 1
ATOM 661 N N . ASP A 1 86 ? 10.308 -32.935 -21.579 1.00 59.44 86 ASP A N 1
ATOM 662 C CA . ASP A 1 86 ? 10.042 -32.848 -23.029 1.00 59.44 86 ASP A CA 1
ATOM 663 C C . ASP A 1 86 ? 11.145 -33.460 -23.926 1.00 59.44 86 ASP A C 1
ATOM 665 O O . ASP A 1 86 ? 10.991 -33.502 -25.149 1.00 59.44 86 ASP A O 1
ATOM 669 N N . LYS A 1 87 ? 12.279 -33.930 -23.374 1.00 57.09 87 LYS A N 1
ATOM 670 C CA . LYS A 1 87 ? 13.417 -34.433 -24.185 1.00 57.09 87 LYS A CA 1
ATOM 671 C C . LYS A 1 87 ? 13.599 -35.948 -24.225 1.00 57.09 87 LYS A C 1
ATOM 673 O O . LYS A 1 87 ? 14.425 -36.421 -25.003 1.00 57.09 87 LYS A O 1
ATOM 678 N N . ASP A 1 88 ? 12.789 -36.704 -23.492 1.00 56.97 88 ASP A N 1
ATOM 679 C CA . ASP A 1 88 ? 12.938 -38.163 -23.406 1.00 56.97 88 ASP A CA 1
ATOM 680 C C . ASP A 1 88 ? 12.035 -38.932 -24.400 1.00 56.97 88 ASP A C 1
ATOM 682 O O . ASP A 1 88 ? 12.010 -40.163 -24.401 1.00 56.97 88 ASP A O 1
ATOM 686 N N . GLY A 1 89 ? 11.298 -38.221 -25.267 1.00 56.41 89 GLY A N 1
ATOM 687 C CA . GLY A 1 89 ? 10.300 -38.792 -26.184 1.00 56.41 89 GLY A CA 1
ATOM 688 C C . GLY A 1 89 ? 10.694 -38.934 -27.662 1.00 56.41 89 GLY A C 1
ATOM 689 O O . GLY A 1 89 ? 9.900 -39.473 -28.429 1.00 56.41 89 GLY A O 1
ATOM 690 N N . GLU A 1 90 ? 11.877 -38.485 -28.092 1.00 53.19 90 GLU A N 1
ATOM 691 C CA . GLU A 1 90 ? 12.293 -38.558 -29.505 1.00 53.19 90 GLU A CA 1
ATOM 692 C C . GLU A 1 90 ? 13.636 -39.295 -29.653 1.00 53.19 90 GLU A C 1
ATOM 694 O O . GLU A 1 90 ? 14.694 -38.706 -29.862 1.00 53.19 90 GLU A O 1
ATOM 699 N N . LEU A 1 91 ? 13.590 -40.623 -29.527 1.00 47.94 91 LEU A N 1
ATOM 700 C CA . LEU A 1 91 ? 14.632 -41.521 -30.028 1.00 47.94 91 LEU A CA 1
ATOM 701 C C . LEU A 1 91 ? 14.002 -42.415 -31.103 1.00 47.94 91 LEU A C 1
ATOM 703 O O . LEU A 1 91 ? 13.281 -43.364 -30.792 1.00 47.94 91 LEU A O 1
ATOM 707 N N . VAL A 1 92 ? 14.245 -42.030 -32.361 1.00 42.50 92 VAL A N 1
ATOM 708 C CA . VAL A 1 92 ? 14.089 -42.864 -33.567 1.00 42.50 92 VAL A CA 1
ATOM 709 C C . VAL A 1 92 ? 15.070 -44.029 -33.520 1.00 42.50 92 VAL A C 1
ATOM 711 O O . VAL A 1 92 ? 16.240 -43.788 -33.141 1.00 42.50 92 VAL A O 1
#